Protein AF-I4YAE8-F1 (afdb_monomer)

Radius of gyration: 19.62 Å; Cα contacts (8 Å, |Δi|>4): 31; chains: 1; bounding box: 39×18×58 Å

Structure (mmCIF, N/CA/C/O backbone):
data_AF-I4YAE8-F1
#
_entry.id   AF-I4YAE8-F1
#
loop_
_atom_site.group_PDB
_atom_site.id
_atom_site.type_symbol
_atom_site.label_atom_id
_atom_site.label_alt_id
_atom_site.label_comp_id
_atom_site.label_asym_id
_atom_site.label_entity_id
_atom_site.label_seq_id
_atom_site.pdbx_PDB_ins_code
_atom_site.Cartn_x
_atom_site.Cartn_y
_atom_site.Cartn_z
_atom_site.occupancy
_atom_site.B_iso_or_equiv
_atom_site.auth_seq_id
_atom_site.auth_comp_id
_atom_site.auth_asym_id
_atom_site.auth_atom_id
_atom_site.pdbx_PDB_model_num
ATOM 1 N N . MET A 1 1 ? 15.677 -3.664 -4.443 1.00 59.88 1 MET A N 1
ATOM 2 C CA . MET A 1 1 ? 14.385 -4.027 -3.818 1.00 59.88 1 MET A CA 1
ATOM 3 C C . MET A 1 1 ? 14.220 -3.253 -2.523 1.00 59.88 1 MET A C 1
ATOM 5 O O . MET A 1 1 ? 15.194 -3.129 -1.794 1.00 59.88 1 MET A O 1
ATOM 9 N N . HIS A 1 2 ? 13.031 -2.720 -2.239 1.00 65.88 2 HIS A N 1
ATOM 10 C CA . HIS A 1 2 ? 12.737 -2.093 -0.950 1.00 65.88 2 HIS A CA 1
ATOM 11 C C . HIS A 1 2 ? 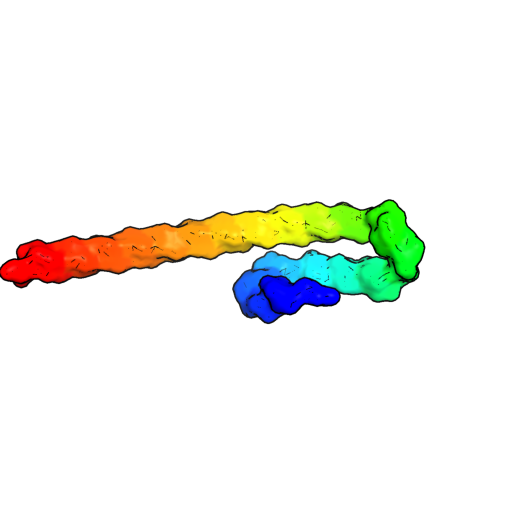12.260 -3.171 0.039 1.00 65.88 2 HIS A C 1
ATOM 13 O O . HIS A 1 2 ? 11.159 -3.691 -0.151 1.00 65.88 2 HIS A O 1
ATOM 19 N N . PRO A 1 3 ? 13.025 -3.508 1.097 1.00 73.88 3 PRO A N 1
ATOM 20 C CA . PRO A 1 3 ? 12.680 -4.611 2.006 1.00 73.88 3 PRO A CA 1
ATOM 21 C C . PRO A 1 3 ? 11.284 -4.474 2.628 1.00 73.88 3 PRO A C 1
ATOM 23 O O . PRO A 1 3 ? 10.588 -5.452 2.867 1.00 73.88 3 PRO A O 1
ATOM 26 N N . HIS A 1 4 ? 10.823 -3.236 2.809 1.00 75.69 4 HIS A N 1
ATOM 27 C CA . HIS A 1 4 ? 9.521 -2.914 3.389 1.00 75.69 4 HIS A CA 1
ATOM 28 C C . HIS A 1 4 ? 8.306 -3.236 2.495 1.00 75.69 4 HIS A C 1
ATOM 30 O O . HIS A 1 4 ? 7.172 -2.998 2.924 1.00 75.69 4 HIS A O 1
ATOM 36 N N . LEU A 1 5 ? 8.509 -3.690 1.254 1.00 78.44 5 LEU A N 1
ATOM 37 C CA . LEU A 1 5 ? 7.435 -4.106 0.341 1.00 78.44 5 LEU A CA 1
ATOM 38 C C . LEU A 1 5 ? 7.119 -5.606 0.439 1.00 78.44 5 LEU A C 1
ATOM 40 O O . LEU A 1 5 ? 6.034 -6.011 0.042 1.00 78.44 5 LEU A O 1
ATOM 44 N N . TYR A 1 6 ? 8.006 -6.406 1.038 1.00 75.50 6 TYR A N 1
ATOM 45 C CA . TYR A 1 6 ? 7.857 -7.861 1.190 1.00 75.50 6 TYR A CA 1
ATOM 46 C C . TYR A 1 6 ? 7.039 -8.292 2.416 1.00 75.50 6 TYR A C 1
ATOM 48 O O . TYR A 1 6 ? 7.113 -9.432 2.854 1.00 75.50 6 TYR A O 1
ATOM 56 N N . THR A 1 7 ? 6.244 -7.394 2.993 1.00 85.88 7 THR A N 1
ATOM 57 C CA . THR A 1 7 ? 5.285 -7.781 4.035 1.00 85.88 7 THR A CA 1
ATOM 58 C C . THR A 1 7 ? 4.092 -8.484 3.396 1.00 85.88 7 THR A C 1
ATOM 60 O O . THR A 1 7 ? 3.558 -7.950 2.421 1.00 85.88 7 THR A O 1
ATOM 63 N N . ASP A 1 8 ? 3.605 -9.572 3.994 1.00 84.94 8 ASP A N 1
ATOM 64 C CA . ASP A 1 8 ? 2.473 -10.369 3.487 1.00 84.94 8 ASP A CA 1
ATOM 65 C C . ASP A 1 8 ? 1.267 -9.518 3.074 1.00 84.94 8 ASP A C 1
ATOM 67 O O . ASP A 1 8 ? 0.696 -9.720 2.010 1.00 84.94 8 ASP A O 1
ATOM 71 N N . ALA A 1 9 ? 0.925 -8.490 3.859 1.00 86.19 9 ALA A N 1
ATOM 72 C CA . ALA A 1 9 ? -0.194 -7.594 3.558 1.00 86.19 9 ALA A CA 1
ATOM 73 C C . ALA A 1 9 ? -0.021 -6.806 2.245 1.00 86.19 9 ALA A C 1
ATOM 75 O O . ALA A 1 9 ? -0.984 -6.597 1.512 1.00 86.19 9 ALA A O 1
ATOM 76 N N . LYS A 1 10 ? 1.205 -6.371 1.937 1.00 87.56 10 LYS A N 1
ATOM 77 C CA . LYS A 1 10 ? 1.510 -5.600 0.722 1.00 87.56 10 LYS A CA 1
ATOM 78 C C . LYS A 1 10 ? 1.722 -6.499 -0.485 1.00 87.56 10 LYS A C 1
ATOM 80 O O . LYS A 1 10 ? 1.337 -6.111 -1.580 1.00 87.56 10 LYS A O 1
ATOM 85 N N . GLN A 1 11 ? 2.294 -7.684 -0.287 1.00 88.56 11 GLN A N 1
ATOM 86 C CA . GLN A 1 11 ? 2.373 -8.707 -1.329 1.00 88.56 11 GLN A CA 1
ATOM 87 C C . GLN A 1 11 ? 0.975 -9.191 -1.727 1.00 88.56 11 GLN A C 1
ATOM 89 O O . GLN A 1 11 ? 0.667 -9.254 -2.910 1.00 88.56 11 GLN A O 1
ATOM 94 N N . ALA A 1 12 ? 0.086 -9.416 -0.758 1.00 89.19 12 ALA A N 1
ATOM 95 C CA . ALA A 1 12 ? -1.298 -9.784 -1.037 1.00 89.19 12 ALA A CA 1
ATOM 96 C C . ALA A 1 12 ? -2.080 -8.680 -1.773 1.00 89.19 12 ALA A C 1
ATOM 98 O O . ALA A 1 12 ? -2.921 -8.990 -2.607 1.00 89.19 12 ALA A O 1
ATOM 99 N N . ALA A 1 13 ? -1.819 -7.402 -1.473 1.00 90.50 13 ALA A N 1
ATOM 100 C CA . ALA A 1 13 ? -2.545 -6.284 -2.083 1.00 90.50 13 ALA A CA 1
ATOM 101 C C . ALA A 1 13 ? -1.957 -5.812 -3.426 1.00 90.50 13 ALA A C 1
ATOM 103 O O . ALA A 1 13 ? -2.702 -5.433 -4.321 1.00 90.50 13 ALA A O 1
ATOM 104 N N . CYS A 1 14 ? -0.629 -5.800 -3.558 1.00 94.31 14 CYS A N 1
ATOM 105 C CA . CYS A 1 14 ? 0.087 -5.150 -4.662 1.00 94.31 14 CYS A CA 1
ATOM 106 C C . CYS A 1 14 ? 1.145 -6.051 -5.319 1.00 94.31 14 CYS A C 1
ATOM 108 O O . CYS A 1 14 ? 1.981 -5.548 -6.073 1.00 94.31 14 CYS A O 1
ATOM 110 N N . GLY A 1 15 ? 1.151 -7.356 -5.030 1.00 91.94 15 GLY A N 1
ATOM 111 C CA . GLY A 1 15 ? 2.191 -8.293 -5.469 1.00 91.94 15 GLY A CA 1
ATOM 112 C C . GLY A 1 15 ? 2.389 -8.329 -6.981 1.00 91.94 15 GLY A C 1
ATOM 113 O O . GLY A 1 15 ? 3.527 -8.349 -7.445 1.00 91.94 15 GLY A O 1
ATOM 114 N N . ASP A 1 16 ? 1.309 -8.232 -7.756 1.00 92.69 16 ASP A N 1
ATOM 115 C CA . ASP A 1 16 ? 1.391 -8.250 -9.220 1.00 92.69 16 ASP A CA 1
ATOM 116 C C . ASP A 1 16 ? 2.084 -7.005 -9.784 1.00 92.69 16 ASP A C 1
ATOM 118 O O . ASP A 1 16 ? 2.931 -7.119 -10.665 1.00 92.69 16 ASP A O 1
ATOM 122 N N . ILE A 1 17 ? 1.811 -5.824 -9.222 1.00 92.94 17 ILE A N 1
ATOM 123 C CA . ILE A 1 17 ? 2.475 -4.576 -9.633 1.00 92.94 17 ILE A CA 1
ATOM 124 C C . ILE A 1 17 ? 3.944 -4.585 -9.189 1.00 92.94 17 ILE A C 1
ATOM 126 O O . ILE A 1 17 ? 4.819 -4.105 -9.908 1.00 92.94 17 ILE A O 1
ATOM 130 N N . ILE A 1 18 ? 4.242 -5.158 -8.017 1.00 91.81 18 ILE A N 1
ATOM 131 C CA . ILE A 1 18 ? 5.624 -5.341 -7.549 1.00 91.81 18 ILE A CA 1
ATOM 132 C C . ILE A 1 18 ? 6.391 -6.262 -8.506 1.00 91.81 18 ILE A C 1
ATOM 134 O O . ILE A 1 18 ? 7.544 -5.964 -8.819 1.00 91.81 18 ILE A O 1
ATOM 138 N N . ARG A 1 19 ? 5.761 -7.342 -8.988 1.00 91.88 19 ARG A N 1
ATOM 139 C CA . ARG A 1 19 ? 6.354 -8.266 -9.964 1.00 91.88 19 ARG A CA 1
ATOM 140 C C . ARG A 1 19 ? 6.609 -7.580 -11.307 1.00 91.88 19 ARG A C 1
ATOM 142 O O . ARG A 1 19 ? 7.732 -7.627 -11.785 1.00 91.88 19 ARG A O 1
ATOM 149 N N . GLN A 1 20 ? 5.639 -6.836 -11.834 1.00 91.88 20 GLN A N 1
ATOM 150 C CA . GLN A 1 20 ? 5.814 -6.062 -13.072 1.00 91.88 20 GLN A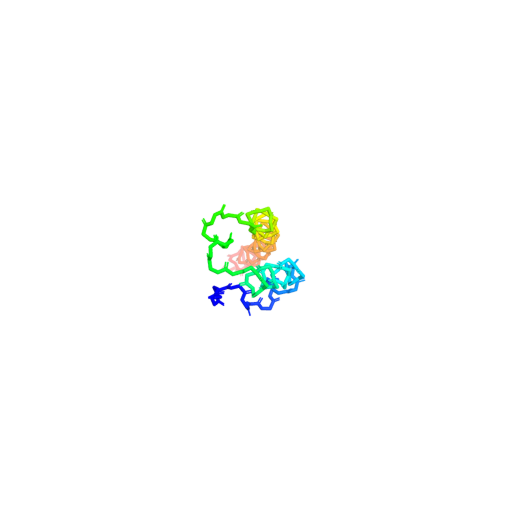 CA 1
ATOM 151 C C . GLN A 1 20 ? 6.923 -5.009 -12.953 1.00 91.88 20 GLN A C 1
ATOM 153 O O . GLN A 1 20 ? 7.708 -4.797 -13.873 1.00 91.88 20 GLN A O 1
ATOM 158 N N . LEU A 1 21 ? 7.018 -4.339 -11.800 1.00 91.81 21 LEU A N 1
ATOM 159 C CA . LEU A 1 21 ? 8.087 -3.373 -11.558 1.00 91.81 21 LEU A CA 1
ATOM 160 C C . LEU A 1 21 ? 9.454 -4.055 -11.485 1.00 91.81 21 LEU A C 1
ATOM 162 O O . LEU A 1 21 ? 10.463 -3.461 -11.866 1.00 91.81 21 LEU A O 1
ATOM 166 N N . TYR A 1 22 ? 9.489 -5.271 -10.948 1.00 89.62 22 TYR A N 1
ATOM 167 C CA . TYR A 1 22 ? 10.695 -6.075 -10.894 1.00 89.62 22 TYR A CA 1
ATOM 168 C C . TYR A 1 22 ? 11.143 -6.476 -12.296 1.00 89.62 22 TYR A C 1
ATOM 170 O O . TYR A 1 22 ? 12.259 -6.132 -12.667 1.00 89.62 22 TYR A O 1
ATOM 178 N N . GLU A 1 23 ? 10.247 -7.061 -13.087 1.00 91.25 23 GLU A N 1
ATOM 179 C CA . GLU A 1 23 ? 10.485 -7.433 -14.486 1.00 91.25 23 GLU A CA 1
ATOM 180 C C . GLU A 1 23 ? 10.968 -6.224 -15.297 1.00 91.25 23 GLU A C 1
ATOM 182 O O . GLU A 1 23 ? 12.038 -6.271 -15.891 1.00 91.25 23 GLU A O 1
ATOM 187 N N . CYS A 1 24 ? 10.299 -5.070 -15.196 1.00 91.25 24 CYS A N 1
ATOM 188 C CA . CYS A 1 24 ? 10.724 -3.850 -15.891 1.00 91.25 24 CYS A CA 1
ATOM 189 C C . CYS A 1 24 ? 12.138 -3.383 -15.502 1.00 91.25 24 CYS A C 1
ATOM 191 O O . CYS A 1 24 ? 12.868 -2.824 -16.321 1.00 91.25 24 CYS A O 1
ATOM 193 N N . ARG A 1 25 ? 12.545 -3.585 -14.244 1.00 88.06 25 ARG A N 1
ATOM 194 C CA . ARG A 1 25 ? 13.886 -3.218 -13.760 1.00 88.06 25 ARG A CA 1
ATOM 195 C C . ARG A 1 25 ? 14.946 -4.274 -14.074 1.00 88.06 25 ARG A C 1
ATOM 197 O O . ARG A 1 25 ? 16.121 -3.917 -14.065 1.00 88.06 25 ARG A O 1
ATOM 204 N N . GLU A 1 26 ? 14.554 -5.528 -14.282 1.00 90.25 26 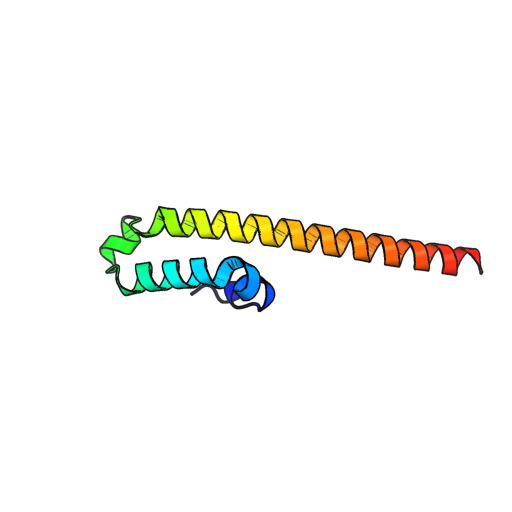GLU A N 1
ATOM 205 C CA . GLU A 1 26 ? 15.439 -6.610 -14.724 1.00 90.25 26 GLU A CA 1
ATOM 206 C C . GLU A 1 26 ? 15.668 -6.567 -16.238 1.00 90.25 26 GLU A C 1
ATOM 208 O O . GLU A 1 26 ? 16.809 -6.643 -16.686 1.00 90.25 26 GLU A O 1
ATOM 213 N N . GLU A 1 27 ? 14.601 -6.394 -17.017 1.00 88.69 27 GLU A N 1
ATOM 214 C CA . GLU A 1 27 ? 14.641 -6.264 -18.477 1.00 88.69 27 GLU A CA 1
ATOM 215 C C . GLU A 1 27 ? 15.231 -4.914 -18.899 1.00 88.69 27 GLU A C 1
ATOM 217 O O . GLU A 1 27 ? 16.009 -4.806 -19.852 1.00 88.69 27 GLU A O 1
ATOM 222 N N . GLY A 1 28 ? 14.873 -3.862 -18.165 1.00 81.25 28 GLY A N 1
ATOM 223 C CA . GLY A 1 28 ? 15.363 -2.516 -18.373 1.00 81.25 28 GLY A CA 1
ATOM 224 C C . GLY A 1 28 ? 16.814 -2.384 -17.935 1.00 81.25 28 GLY A C 1
ATOM 225 O O . GLY A 1 28 ? 17.114 -2.300 -16.745 1.00 81.25 28 GLY A O 1
ATOM 226 N N . GLY A 1 29 ? 17.727 -2.266 -18.899 1.00 87.62 29 GLY A N 1
ATOM 227 C CA . GLY A 1 29 ? 19.121 -1.928 -18.617 1.00 87.62 29 GLY A CA 1
ATOM 228 C C . GLY A 1 29 ? 19.264 -0.652 -17.771 1.00 87.62 29 GLY A C 1
ATOM 229 O O . GLY A 1 29 ? 18.355 0.174 -17.655 1.00 87.62 29 GLY A O 1
ATOM 230 N N . TRP A 1 30 ? 20.448 -0.444 -17.193 1.00 82.75 30 TRP A N 1
ATOM 231 C CA . TRP A 1 30 ? 20.693 0.650 -16.244 1.00 82.75 30 TRP A CA 1
ATOM 232 C C . TRP A 1 30 ? 20.287 2.045 -16.768 1.00 82.75 30 TRP A C 1
ATOM 234 O O . TRP A 1 30 ? 19.698 2.825 -16.020 1.00 82.75 30 TRP A O 1
ATOM 244 N N . MET A 1 31 ? 20.523 2.328 -18.056 1.00 86.12 31 MET A N 1
ATOM 245 C CA . MET A 1 31 ? 20.120 3.581 -18.712 1.00 86.12 31 MET A CA 1
ATOM 246 C C . MET A 1 31 ? 18.601 3.744 -18.777 1.00 86.12 31 MET A C 1
ATOM 248 O O . MET A 1 31 ? 18.088 4.811 -18.454 1.00 86.12 31 MET A O 1
ATOM 252 N N . PHE A 1 32 ? 17.870 2.686 -19.137 1.00 88.00 32 PHE A N 1
ATOM 253 C CA . PHE A 1 32 ? 16.407 2.704 -19.212 1.00 88.00 32 PHE A CA 1
ATOM 254 C C . PHE A 1 32 ? 15.789 3.002 -17.844 1.00 88.00 32 PHE A C 1
ATOM 256 O O . PHE A 1 32 ? 14.879 3.822 -17.719 1.00 88.00 32 PHE A O 1
ATOM 263 N N . ARG A 1 33 ? 16.360 2.413 -16.787 1.00 81.56 33 ARG A N 1
ATOM 264 C CA . ARG A 1 33 ? 15.941 2.675 -15.409 1.00 81.56 33 ARG A CA 1
ATOM 265 C C . ARG A 1 33 ? 16.189 4.125 -14.985 1.00 81.56 33 ARG A C 1
ATOM 267 O O . ARG A 1 33 ? 15.333 4.709 -14.327 1.00 81.56 33 ARG A O 1
ATOM 274 N N . ILE A 1 34 ? 17.344 4.701 -15.330 1.00 85.38 34 ILE A N 1
ATOM 275 C CA . ILE A 1 34 ? 17.701 6.083 -14.956 1.00 85.38 34 ILE A CA 1
ATOM 276 C C . ILE A 1 34 ? 16.868 7.108 -15.732 1.00 85.38 34 ILE A C 1
ATOM 278 O O . ILE A 1 34 ? 16.466 8.117 -15.162 1.00 85.38 34 ILE A O 1
ATOM 282 N N . LEU A 1 35 ? 16.555 6.830 -16.998 1.00 90.06 35 LEU A N 1
ATOM 283 C CA . LEU A 1 35 ? 15.727 7.696 -17.843 1.00 90.06 35 LEU A CA 1
ATOM 284 C C . LEU A 1 35 ? 14.223 7.607 -17.527 1.00 90.06 35 LEU A C 1
ATOM 286 O O . LEU A 1 35 ? 13.430 8.310 -18.144 1.00 90.06 35 LEU A O 1
ATOM 290 N N . GLY A 1 36 ? 13.824 6.779 -16.556 1.00 87.38 36 GLY A N 1
ATOM 291 C CA . GLY A 1 36 ? 12.436 6.688 -16.102 1.00 87.38 36 GLY A CA 1
ATOM 292 C C . GLY A 1 36 ? 11.565 5.713 -16.895 1.00 87.38 36 GLY A C 1
ATOM 293 O O . GLY A 1 36 ? 10.345 5.827 -16.855 1.00 87.38 36 GLY A O 1
ATOM 294 N N . GLY A 1 37 ? 12.150 4.721 -17.569 1.00 89.00 37 GLY A N 1
ATOM 295 C CA . GLY A 1 37 ? 11.409 3.754 -18.385 1.00 89.00 37 GLY A CA 1
ATOM 296 C C . GLY A 1 37 ? 10.350 2.928 -17.634 1.00 89.00 37 GLY A C 1
ATOM 297 O O . GLY A 1 37 ? 9.388 2.476 -18.242 1.00 89.00 37 GLY A O 1
ATOM 298 N N . CYS A 1 38 ? 10.464 2.792 -16.308 1.00 91.19 38 CYS A N 1
ATOM 299 C CA . CYS A 1 38 ? 9.482 2.093 -15.462 1.00 91.19 38 CYS A CA 1
ATOM 300 C C . CYS A 1 38 ? 8.553 3.036 -14.671 1.00 91.19 38 CYS A C 1
ATOM 302 O O . CYS A 1 38 ? 7.838 2.587 -13.771 1.00 91.19 38 CYS A O 1
ATOM 304 N N . GLN A 1 39 ? 8.558 4.344 -14.962 1.00 91.56 39 GLN A N 1
ATOM 305 C CA . GLN A 1 39 ? 7.919 5.353 -14.109 1.00 91.56 39 GLN A CA 1
ATOM 306 C C . GLN A 1 39 ? 6.401 5.162 -13.967 1.00 91.56 39 GLN A C 1
ATOM 308 O O . GLN A 1 39 ? 5.835 5.461 -12.915 1.00 91.56 39 GLN A O 1
ATOM 313 N N . ASP A 1 40 ? 5.723 4.656 -14.993 1.00 93.25 40 ASP A N 1
ATOM 314 C CA . ASP A 1 40 ? 4.278 4.437 -14.919 1.00 93.25 40 ASP A CA 1
ATOM 315 C C . ASP A 1 40 ? 3.910 3.261 -14.015 1.00 93.25 40 ASP A C 1
ATOM 317 O O . ASP A 1 40 ? 2.931 3.346 -13.271 1.00 93.25 40 ASP A O 1
ATOM 321 N N . ILE A 1 41 ? 4.743 2.220 -13.982 1.00 92.75 41 ILE A N 1
ATOM 322 C CA . ILE A 1 41 ? 4.588 1.096 -13.052 1.00 92.75 41 ILE A CA 1
ATOM 323 C C . ILE A 1 41 ? 4.876 1.566 -11.620 1.00 92.75 41 ILE A C 1
ATOM 325 O O . ILE A 1 41 ? 4.118 1.255 -10.701 1.00 92.75 41 ILE A O 1
ATOM 329 N N . ASP A 1 42 ? 5.902 2.403 -11.420 1.00 90.81 42 ASP A N 1
ATOM 330 C CA . ASP A 1 42 ? 6.181 3.023 -10.116 1.00 90.81 42 ASP A CA 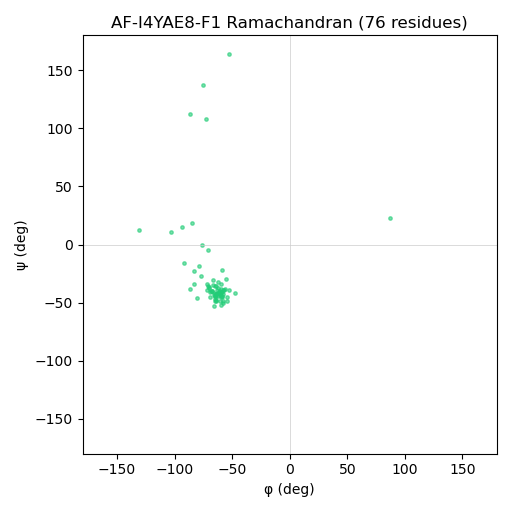1
ATOM 331 C C . ASP A 1 42 ? 4.986 3.870 -9.619 1.00 90.81 42 ASP A C 1
ATOM 333 O O . ASP A 1 42 ? 4.610 3.797 -8.444 1.00 90.81 42 ASP A O 1
ATOM 337 N N . LYS A 1 43 ? 4.327 4.638 -10.504 1.00 94.75 43 LYS A N 1
ATOM 338 C CA . LYS A 1 43 ? 3.102 5.392 -10.164 1.00 94.75 43 LYS A CA 1
ATOM 339 C C . LYS A 1 43 ? 1.947 4.464 -9.786 1.00 94.75 43 LYS A C 1
ATOM 341 O O . LYS A 1 43 ? 1.225 4.757 -8.830 1.00 94.75 43 LYS A O 1
ATOM 346 N N . GLN A 1 44 ? 1.751 3.371 -10.523 1.00 94.81 44 GLN A N 1
ATOM 347 C CA . GLN A 1 44 ? 0.717 2.376 -10.219 1.00 94.81 44 GLN A CA 1
ATOM 348 C C . GLN A 1 44 ? 0.960 1.721 -8.858 1.00 94.81 44 GLN A C 1
ATOM 350 O O . GLN A 1 44 ? 0.041 1.646 -8.039 1.00 94.81 44 GLN A O 1
ATOM 355 N N . LEU A 1 45 ? 2.208 1.346 -8.567 1.00 93.75 45 LEU A N 1
ATOM 356 C CA . LEU A 1 45 ? 2.589 0.792 -7.273 1.00 93.75 45 LEU A CA 1
ATOM 357 C C . LEU A 1 45 ? 2.320 1.792 -6.144 1.00 93.75 45 LEU A C 1
ATOM 359 O O . LEU A 1 45 ? 1.772 1.425 -5.106 1.00 93.75 45 LEU A O 1
ATOM 363 N N . GLY A 1 46 ? 2.645 3.069 -6.362 1.00 94.00 46 GLY A N 1
ATOM 364 C CA . GLY A 1 46 ? 2.361 4.144 -5.413 1.00 94.00 46 GLY A CA 1
ATOM 365 C C . GLY A 1 46 ? 0.871 4.278 -5.084 1.00 94.00 46 GLY A C 1
ATOM 366 O O . GLY A 1 46 ? 0.520 4.424 -3.912 1.00 94.00 46 GLY A O 1
ATOM 367 N N . LYS A 1 47 ? -0.009 4.180 -6.090 1.00 95.56 47 LYS A N 1
ATOM 368 C CA . LYS A 1 47 ? -1.469 4.179 -5.887 1.00 95.56 47 LYS A CA 1
ATOM 369 C C . LYS A 1 47 ? -1.925 2.953 -5.098 1.00 95.56 47 LYS A C 1
ATOM 371 O O . LYS A 1 47 ? -2.587 3.107 -4.080 1.00 95.56 47 LYS A O 1
ATOM 376 N N . CYS A 1 48 ? -1.476 1.761 -5.480 1.00 95.44 48 CYS A N 1
ATOM 377 C CA . CYS A 1 48 ? -1.851 0.536 -4.774 1.00 95.44 48 CYS A CA 1
ATOM 378 C C . CYS A 1 48 ? -1.440 0.561 -3.289 1.00 95.44 48 CYS A C 1
ATOM 380 O O . CYS A 1 48 ? -2.241 0.283 -2.398 1.00 95.44 48 CYS A O 1
ATOM 382 N N . LEU A 1 49 ? -0.207 0.984 -2.991 1.00 94.06 49 LEU A N 1
ATOM 383 C CA . LEU A 1 49 ? 0.281 1.097 -1.611 1.00 94.06 49 LEU A CA 1
ATOM 384 C C . LEU A 1 49 ? -0.452 2.182 -0.808 1.00 94.06 49 LEU A C 1
ATOM 386 O O . LEU A 1 49 ? -0.580 2.079 0.416 1.00 94.06 49 LEU A O 1
ATOM 390 N N . ARG A 1 50 ? -0.919 3.242 -1.476 1.00 95.06 50 ARG A N 1
ATOM 391 C CA . ARG A 1 50 ? -1.748 4.282 -0.860 1.00 95.06 50 ARG A CA 1
ATOM 392 C C . ARG A 1 50 ? -3.086 3.699 -0.411 1.00 95.06 50 ARG A C 1
ATOM 394 O O . ARG A 1 50 ? -3.493 3.971 0.721 1.00 95.06 50 ARG A O 1
ATOM 401 N N . ASP A 1 51 ? -3.709 2.890 -1.256 1.00 95.00 51 ASP A N 1
ATOM 402 C CA . ASP A 1 51 ? -5.003 2.267 -0.982 1.00 95.00 51 ASP A CA 1
ATOM 403 C C . ASP A 1 51 ? -4.887 1.209 0.127 1.00 95.00 51 ASP A C 1
ATOM 405 O O . ASP A 1 51 ? -5.623 1.278 1.114 1.00 95.00 51 ASP A O 1
ATOM 409 N N . GLU A 1 52 ? -3.863 0.344 0.081 1.00 94.44 52 GLU A N 1
ATOM 410 C CA . GLU A 1 52 ? -3.562 -0.615 1.161 1.00 94.44 52 GLU A CA 1
ATOM 411 C C . GLU A 1 52 ? -3.411 0.092 2.511 1.00 94.44 52 GLU A C 1
ATOM 413 O O . GLU A 1 52 ? -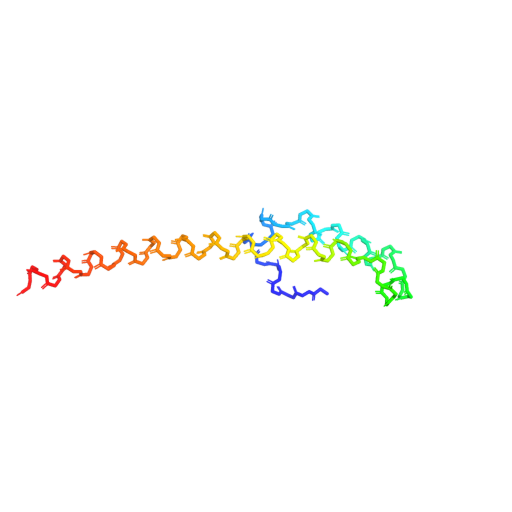3.992 -0.320 3.522 1.00 94.44 52 GLU A O 1
ATOM 418 N N . ARG A 1 53 ? -2.677 1.213 2.533 1.00 94.44 53 ARG A N 1
ATOM 419 C CA . ARG A 1 53 ? -2.487 2.006 3.750 1.00 94.44 53 ARG A CA 1
ATOM 420 C C . ARG A 1 53 ? -3.816 2.539 4.280 1.00 94.44 53 ARG A C 1
ATOM 422 O O . ARG A 1 53 ? -3.999 2.566 5.504 1.00 94.44 53 ARG A O 1
ATOM 429 N N . ILE A 1 54 ? -4.705 3.009 3.406 1.00 95.94 54 ILE A N 1
ATOM 430 C CA . ILE A 1 54 ? -6.025 3.524 3.792 1.00 95.94 54 ILE A CA 1
ATOM 431 C C . ILE A 1 54 ? -6.856 2.399 4.409 1.00 95.94 54 ILE A C 1
ATOM 433 O O . ILE A 1 54 ? -7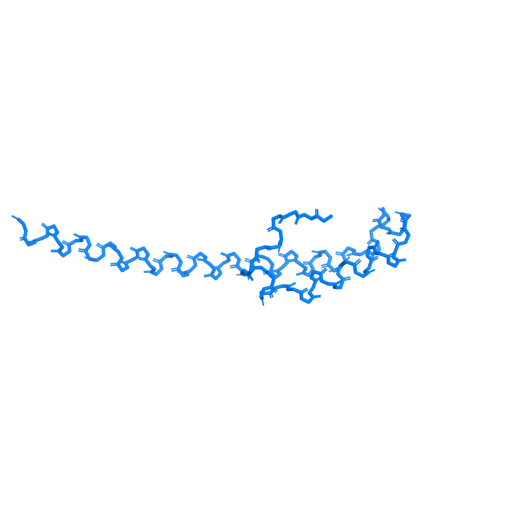.367 2.567 5.518 1.00 95.94 54 ILE A O 1
ATOM 437 N N . ASP A 1 55 ? -6.912 1.234 3.774 1.00 94.12 55 ASP A N 1
ATOM 438 C CA . ASP A 1 55 ? -7.708 0.106 4.260 1.00 94.12 55 ASP A CA 1
ATOM 439 C C . ASP A 1 55 ? -7.170 -0.467 5.568 1.00 94.12 55 ASP A C 1
ATOM 441 O O . ASP A 1 55 ? -7.923 -0.724 6.512 1.00 94.12 55 ASP A O 1
ATOM 445 N N . ARG A 1 56 ? -5.846 -0.564 5.707 1.00 93.31 56 ARG A N 1
ATOM 446 C CA . ARG A 1 56 ? -5.215 -0.906 6.985 1.00 93.31 56 ARG A CA 1
ATOM 447 C C . ARG A 1 56 ? -5.567 0.103 8.077 1.00 93.31 56 ARG A C 1
ATOM 449 O O . ARG A 1 56 ? -5.816 -0.290 9.216 1.00 93.31 56 ARG A O 1
ATOM 456 N N . THR A 1 57 ? -5.596 1.392 7.743 1.00 95.31 57 THR A N 1
ATOM 457 C CA . THR A 1 57 ? -5.953 2.447 8.700 1.00 95.31 57 THR A CA 1
ATOM 458 C C . THR A 1 57 ? -7.413 2.323 9.134 1.00 95.31 57 THR A C 1
ATOM 460 O O . THR A 1 57 ? -7.671 2.378 10.334 1.00 95.31 57 THR A O 1
ATOM 463 N N . LYS A 1 58 ? -8.346 2.061 8.209 1.00 95.81 58 LYS A N 1
ATOM 464 C CA . LYS A 1 58 ? -9.765 1.809 8.523 1.00 95.81 58 LYS A CA 1
ATOM 465 C C . LYS A 1 58 ? -9.935 0.617 9.472 1.00 95.81 58 LYS A C 1
ATOM 467 O O . LYS A 1 58 ? -10.511 0.776 10.546 1.00 95.81 58 LYS A O 1
ATOM 472 N N . ARG A 1 59 ? -9.316 -0.531 9.163 1.00 94.75 59 ARG A N 1
ATOM 473 C CA . ARG A 1 59 ? -9.340 -1.724 10.037 1.00 94.75 59 ARG A CA 1
ATOM 474 C C . ARG A 1 59 ? -8.797 -1.433 11.437 1.00 94.75 59 ARG A C 1
ATOM 476 O O . ARG A 1 59 ? -9.320 -1.924 12.436 1.00 94.75 59 ARG A O 1
ATOM 483 N N . ASN A 1 60 ? -7.739 -0.629 11.534 1.00 94.06 60 ASN A N 1
ATOM 484 C CA . ASN A 1 60 ? -7.169 -0.243 12.823 1.00 94.06 60 ASN A CA 1
ATOM 485 C C . ASN A 1 60 ? -8.087 0.701 13.605 1.00 94.06 60 ASN A C 1
ATOM 487 O O . ASN A 1 60 ? -8.180 0.568 14.825 1.00 94.06 60 ASN A O 1
ATOM 491 N N . GLN A 1 61 ? -8.773 1.621 12.924 1.00 96.31 61 GLN A N 1
ATOM 492 C CA . GLN A 1 61 ? -9.763 2.506 13.537 1.00 96.31 61 GLN A CA 1
ATOM 493 C C . GLN A 1 61 ? -10.957 1.718 14.083 1.00 96.31 61 GLN A C 1
ATOM 495 O O . GLN A 1 61 ? -11.358 1.945 15.221 1.00 96.31 61 GLN A O 1
ATOM 500 N N . GLU A 1 62 ? -11.486 0.753 13.332 1.00 96.50 62 GLU A N 1
ATOM 501 C CA . GLU A 1 62 ? -12.572 -0.127 13.787 1.00 96.50 62 GLU A CA 1
ATOM 502 C C . GLU A 1 62 ? -12.159 -0.939 15.017 1.00 96.50 62 GLU A C 1
ATOM 504 O O . GLU A 1 62 ? -12.838 -0.915 16.044 1.00 96.50 62 GLU A O 1
ATOM 509 N N . LYS A 1 63 ? -10.980 -1.572 14.971 1.00 96.50 63 LYS A N 1
ATOM 510 C CA . LYS A 1 63 ? -10.426 -2.297 16.125 1.00 96.50 63 LYS A CA 1
ATOM 511 C C . LYS A 1 63 ? -10.223 -1.383 17.333 1.00 96.50 63 LYS A C 1
ATOM 513 O O . LYS A 1 63 ? -10.459 -1.803 18.462 1.00 96.50 63 LYS A O 1
ATOM 518 N N . ALA A 1 64 ? -9.789 -0.141 17.120 1.00 95.81 64 ALA A N 1
ATOM 519 C CA . ALA A 1 64 ? -9.634 0.832 18.194 1.00 95.81 64 ALA A CA 1
ATOM 520 C C . ALA A 1 64 ? -10.981 1.216 18.821 1.00 95.81 64 ALA A C 1
ATOM 522 O O . ALA A 1 64 ? -11.069 1.250 20.044 1.00 95.81 64 ALA A O 1
ATOM 523 N N . LYS A 1 65 ? -12.033 1.425 18.017 1.00 95.94 65 LYS A N 1
ATOM 524 C CA . LYS A 1 65 ? -13.393 1.691 18.517 1.00 95.94 65 LYS A CA 1
ATOM 525 C C . LYS A 1 65 ? -13.891 0.556 19.410 1.00 95.94 65 LYS A C 1
ATOM 527 O O . LYS A 1 65 ? -14.292 0.821 20.537 1.00 95.94 65 LYS A O 1
ATOM 532 N N . VAL A 1 66 ? -13.762 -0.694 18.958 1.00 95.94 66 VAL A N 1
ATOM 533 C CA . VAL A 1 66 ? -14.163 -1.876 19.744 1.00 95.94 66 VAL A CA 1
ATOM 534 C C . VAL A 1 66 ? -13.378 -1.970 21.055 1.00 95.94 66 VAL A C 1
ATOM 536 O O . VAL A 1 66 ? -13.956 -2.219 22.110 1.00 95.94 66 VAL A O 1
ATOM 539 N N . ARG A 1 67 ? -12.057 -1.742 21.029 1.00 94.12 67 ARG A N 1
ATOM 540 C CA . ARG A 1 67 ? -11.242 -1.733 22.258 1.00 94.12 67 ARG A CA 1
ATOM 541 C C . ARG A 1 67 ? -11.647 -0.614 23.215 1.00 94.12 67 ARG A C 1
ATOM 543 O 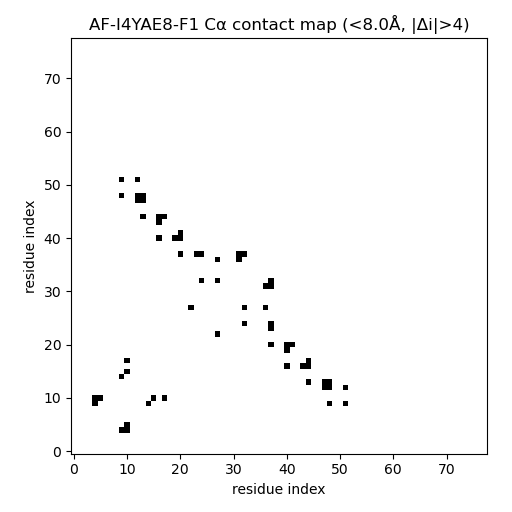O . ARG A 1 67 ? -11.662 -0.835 24.420 1.00 94.12 67 ARG A O 1
ATOM 550 N N . ASN A 1 68 ? -11.971 0.564 22.690 1.00 94.69 68 ASN A N 1
ATOM 551 C CA . ASN A 1 68 ? -12.393 1.701 23.501 1.00 94.69 68 ASN A CA 1
ATOM 552 C C . ASN A 1 68 ? -13.761 1.462 24.147 1.00 94.69 68 ASN A C 1
ATOM 554 O O . ASN A 1 68 ? -13.907 1.783 25.319 1.00 94.69 68 ASN A O 1
ATOM 558 N N . GLN A 1 69 ? -14.712 0.853 23.433 1.00 94.81 69 GLN A N 1
ATOM 559 C CA . GLN A 1 69 ? -16.011 0.455 23.992 1.00 94.81 69 GLN A CA 1
ATOM 560 C C . GLN A 1 69 ? -15.836 -0.533 25.147 1.00 94.81 69 GLN A C 1
ATOM 562 O O . GLN A 1 69 ? -16.264 -0.248 26.259 1.00 94.81 69 GLN A O 1
ATOM 567 N N . LYS A 1 70 ? -15.076 -1.617 24.933 1.00 94.00 70 LYS A N 1
ATOM 568 C CA . LYS A 1 70 ? -14.765 -2.592 25.994 1.00 94.00 70 LYS A CA 1
ATOM 569 C C . LYS A 1 70 ? -14.076 -1.954 27.197 1.00 94.00 70 LYS A C 1
ATOM 571 O O . LYS A 1 70 ? -14.343 -2.320 28.336 1.00 94.00 70 LYS A O 1
ATOM 576 N N . LYS A 1 71 ? -13.170 -1.001 26.951 1.00 93.00 71 LYS A N 1
ATOM 577 C CA . LYS A 1 71 ? -12.525 -0.242 28.023 1.00 93.00 71 LYS A CA 1
ATOM 578 C C . LYS A 1 71 ? -13.562 0.586 28.783 1.00 93.00 71 LYS A C 1
ATOM 580 O O . LYS A 1 71 ? -13.579 0.523 29.997 1.00 93.00 71 LYS A O 1
ATOM 585 N N . GLN A 1 72 ? -14.424 1.334 28.104 1.00 93.44 72 GLN A N 1
ATOM 586 C CA . GLN A 1 72 ? -15.457 2.137 28.765 1.00 93.44 72 GLN A CA 1
ATOM 587 C C . GLN A 1 72 ? -16.409 1.274 29.600 1.00 93.44 72 GLN A C 1
ATOM 589 O O . GLN A 1 72 ? -16.631 1.601 30.759 1.00 93.44 72 GLN A O 1
ATOM 594 N N . GLU A 1 73 ? -16.874 0.146 29.061 1.00 92.56 73 GLU A N 1
ATOM 595 C CA . GLU A 1 73 ? -17.705 -0.826 29.786 1.00 92.56 73 GLU A CA 1
ATOM 596 C C . GLU A 1 73 ? -16.995 -1.373 31.033 1.00 92.56 73 GLU A C 1
ATOM 598 O O . GLU A 1 73 ? -17.586 -1.457 32.106 1.00 92.56 73 GLU A O 1
ATOM 603 N N . ALA A 1 74 ? -15.712 -1.727 30.932 1.00 91.69 74 ALA A N 1
ATOM 604 C CA . ALA A 1 74 ? -14.950 -2.207 32.084 1.00 91.69 74 ALA A CA 1
ATOM 605 C C . ALA A 1 74 ? -14.775 -1.127 33.165 1.00 91.69 74 ALA A C 1
ATOM 607 O O . ALA A 1 74 ? -14.794 -1.444 34.348 1.00 91.69 74 ALA A O 1
ATOM 608 N N . TRP A 1 75 ? -14.614 0.138 32.766 1.00 88.94 75 TRP A N 1
ATOM 609 C CA . TRP A 1 75 ? -14.465 1.263 33.694 1.00 88.94 75 TRP A CA 1
ATOM 610 C C . TRP A 1 75 ? -15.792 1.705 34.321 1.00 88.94 75 TRP A C 1
ATOM 612 O O . TRP A 1 75 ? -15.767 2.252 35.413 1.00 88.94 75 TRP A O 1
ATOM 622 N N . SER A 1 76 ? -16.937 1.492 33.663 1.00 85.12 76 SER A N 1
ATOM 623 C CA . SER A 1 76 ? -18.255 1.820 34.227 1.00 85.12 76 SER A CA 1
ATOM 624 C C . SER A 1 76 ? -18.774 0.786 35.230 1.00 85.12 76 SER A C 1
ATOM 626 O O . SER A 1 76 ? -19.695 1.084 35.978 1.00 85.12 76 SER A O 1
ATOM 628 N N . ASN A 1 77 ? -18.227 -0.433 35.210 1.00 73.38 77 ASN A N 1
ATOM 629 C CA . ASN A 1 77 ? -18.604 -1.536 36.104 1.00 73.38 77 ASN A CA 1
ATOM 630 C C . ASN A 1 77 ? -17.722 -1.619 37.370 1.00 73.38 77 ASN A C 1
ATOM 63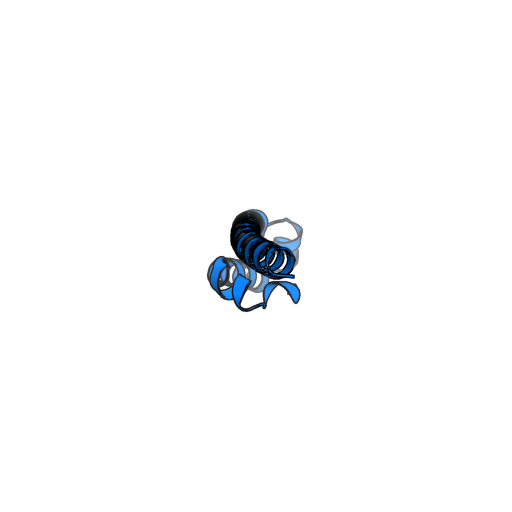2 O O . ASN A 1 77 ? -17.701 -2.658 38.030 1.00 73.38 77 ASN A O 1
ATOM 636 N N . LEU A 1 78 ? -16.964 -0.561 37.667 1.00 66.81 78 LEU A N 1
ATOM 637 C CA . LEU A 1 78 ? -15.965 -0.471 38.733 1.00 66.81 78 LEU A CA 1
ATOM 638 C C . LEU A 1 78 ? -16.324 0.697 39.655 1.00 66.81 78 LEU A C 1
ATOM 640 O O . LEU A 1 78 ? -16.218 0.512 40.886 1.00 66.81 78 LEU A O 1
#

Sequence (78 aa):
MHPHLYTDAKQAACGDIIRQLYECREEGGWMFRILGGCQDIDKQLGKCLRDERIDRTKRNQEKAKVRNQKKQEAWSNL

InterPro domains:
  IPR013892 Cytochrome c oxidase biogenesis protein Cmc1-like [PF08583] (1-70)

Solvent-accessible surface area (backbone atoms only — not comparable to full-atom values): 4459 Å² total; per-residue (Å²): 136,67,78,86,53,75,42,68,73,47,38,75,73,36,36,67,53,54,47,52,45,46,50,47,57,69,73,31,50,75,65,41,54,73,76,46,73,49,49,69,50,53,52,50,43,51,51,45,55,52,51,53,52,50,54,54,49,50,55,50,51,53,52,47,52,55,51,49,50,55,48,50,56,57,62,73,77,108

Organism: Wallemia mellicola (strain ATCC MYA-4683 / CBS 633.66) (NCBI:txid671144)

Foldseek 3Di:
DPPVCPDPLNCVQCVVLVVVLVVCVVVQDPVCVVVCVCVVSVVVSVVSVVVSVVVVVVVVVVVVVVVVVVVVVVVVVD

pLDDT: mean 89.53, std 7.4, range [59.88, 96.5]

Mean predicted aligned error: 5.51 Å

Secondary struct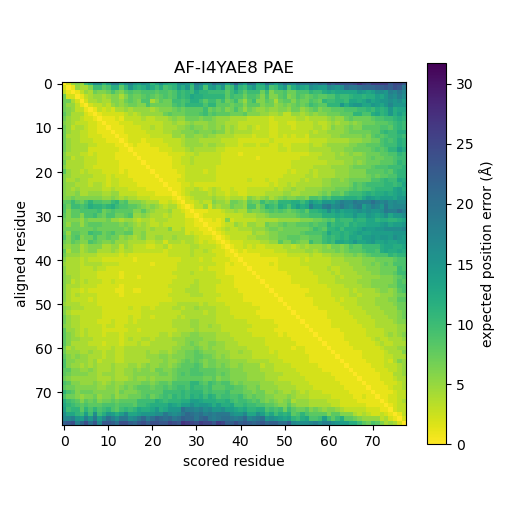ure (DSSP, 8-state):
--GGG-SHHHHHHHHHHHHHHHHHHHHS-HHHHHTTTTHHHHHHHHHHHHHHHHHHHHHHHHHHHHHHHHHHHHHHT-